Protein AF-A0A6B2VIU8-F1 (afdb_monomer)

Foldseek 3Di:
DVVVVVVVCVVVVVVVVVVVVVVVVVVVVVVVVVVVVVVVVPPPPPDPPPCPPPPDDPDDPPWDFDQDPVGTDTD

Secondary structure (DSSP, 8-state):
-HHHHHHHHHHTHHHHHHHHHHHHHHHHHHHHHHHHHHHHHTS-------TTS-S------S---EEETTEEE--

Sequence (75 aa):
MLSVALRTLRTRWTSFTGAFVALSLGVALLTVTGLVLASSLDAPGRGPERFAAAPVVVKGADTLRVRTPAGVRTQ

Structure (mmCIF, N/CA/C/O backbone):
data_AF-A0A6B2VIU8-F1
#
_entry.id   AF-A0A6B2VIU8-F1
#
loop_
_atom_site.group_PDB
_atom_site.id
_atom_site.type_symbol
_atom_site.label_atom_id
_atom_site.label_alt_id
_atom_site.label_comp_id
_atom_site.label_asym_id
_atom_site.label_entity_id
_atom_site.label_seq_id
_atom_site.pdbx_PDB_ins_code
_atom_site.Cartn_x
_atom_site.Cartn_y
_atom_site.Cartn_z
_atom_site.occupancy
_atom_site.B_iso_or_equiv
_atom_site.auth_seq_id
_atom_site.auth_comp_id
_atom_site.auth_asym_id
_atom_site.auth_atom_id
_atom_site.pdbx_PDB_model_num
ATOM 1 N N . MET A 1 1 ? -1.867 -7.388 35.782 1.00 62.09 1 MET A N 1
ATOM 2 C CA . MET A 1 1 ? -1.935 -6.151 34.968 1.00 62.09 1 MET A CA 1
ATOM 3 C C . MET A 1 1 ? -2.499 -6.414 33.569 1.00 62.09 1 MET A C 1
ATOM 5 O O . MET A 1 1 ? -3.549 -5.866 33.258 1.00 62.09 1 MET A O 1
ATOM 9 N N . LEU A 1 2 ? -1.907 -7.315 32.770 1.00 73.12 2 LEU A N 1
ATOM 10 C CA . LEU A 1 2 ? -2.358 -7.640 31.401 1.00 73.12 2 LEU A CA 1
ATOM 11 C C . LEU A 1 2 ? -3.833 -8.091 31.302 1.00 73.12 2 LEU A C 1
ATOM 13 O O . LEU A 1 2 ? -4.558 -7.673 30.406 1.00 73.12 2 LEU A O 1
ATOM 17 N N . SER A 1 3 ? -4.316 -8.873 32.270 1.00 74.38 3 SER A N 1
ATOM 18 C CA . SER A 1 3 ? -5.696 -9.383 32.285 1.00 74.38 3 SER A CA 1
ATOM 19 C C . SER A 1 3 ? -6.753 -8.289 32.474 1.00 74.38 3 SER A C 1
ATOM 21 O O . SER A 1 3 ? -7.865 -8.426 31.973 1.00 74.38 3 SER A O 1
ATOM 23 N N . VAL A 1 4 ? -6.414 -7.194 33.168 1.00 75.25 4 VAL A N 1
ATOM 24 C CA . VAL A 1 4 ? -7.313 -6.041 33.362 1.00 75.25 4 VAL A CA 1
ATOM 25 C C . VAL A 1 4 ? -7.410 -5.237 32.067 1.00 75.25 4 VAL A C 1
ATOM 27 O O . VAL A 1 4 ? -8.516 -4.917 31.641 1.00 75.25 4 VAL A O 1
ATOM 30 N N . ALA A 1 5 ? -6.276 -5.015 31.393 1.00 70.94 5 ALA A N 1
ATOM 31 C CA . ALA A 1 5 ? -6.225 -4.379 30.078 1.00 70.94 5 ALA A CA 1
ATOM 32 C C . ALA A 1 5 ? -6.975 -5.191 29.005 1.00 70.94 5 ALA A C 1
ATOM 34 O O . ALA A 1 5 ? -7.716 -4.634 28.204 1.00 70.94 5 ALA A O 1
ATOM 35 N N . LEU A 1 6 ? -6.861 -6.523 29.018 1.00 70.50 6 LEU A N 1
ATOM 36 C CA . LEU A 1 6 ? -7.622 -7.387 28.108 1.00 70.50 6 LEU A CA 1
ATOM 37 C C . LEU A 1 6 ? -9.130 -7.341 28.388 1.00 70.50 6 LEU A C 1
ATOM 39 O O . LEU A 1 6 ? -9.927 -7.396 27.455 1.00 70.50 6 LEU A O 1
ATOM 43 N N . ARG A 1 7 ? -9.542 -7.208 29.6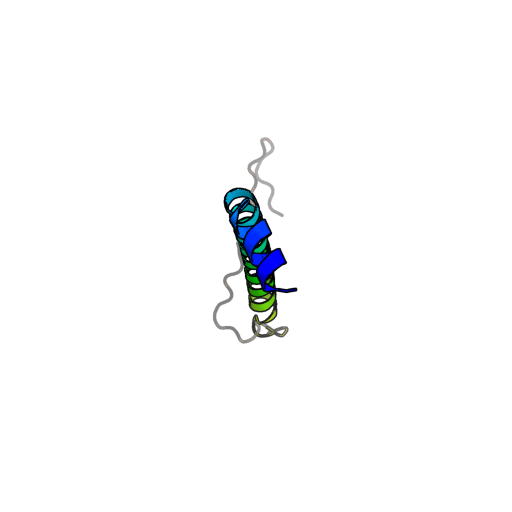56 1.00 71.19 7 ARG A N 1
ATOM 44 C CA . ARG A 1 7 ? -10.961 -7.105 30.037 1.00 71.19 7 ARG A CA 1
ATOM 45 C C . ARG A 1 7 ? -11.582 -5.772 29.619 1.00 71.19 7 ARG A C 1
ATOM 47 O O . ARG A 1 7 ? -12.719 -5.778 29.156 1.00 71.19 7 ARG A O 1
ATOM 54 N N . THR A 1 8 ? -10.848 -4.665 29.743 1.00 69.38 8 THR A N 1
ATOM 55 C CA . THR A 1 8 ? -11.287 -3.341 29.264 1.00 69.38 8 THR A CA 1
ATOM 56 C C . THR A 1 8 ? -11.277 -3.249 27.742 1.00 69.38 8 THR A C 1
ATOM 58 O O . THR A 1 8 ? -12.146 -2.610 27.152 1.00 69.38 8 THR A O 1
ATOM 61 N N . LEU A 1 9 ? -10.351 -3.944 27.084 1.00 62.03 9 LEU A N 1
ATOM 62 C CA . LEU A 1 9 ? -10.383 -4.103 25.636 1.00 62.03 9 LEU A CA 1
ATOM 63 C C . LEU A 1 9 ? -11.613 -4.911 25.211 1.00 62.03 9 LEU A C 1
ATOM 65 O O . LEU A 1 9 ? -12.287 -4.539 24.254 1.00 62.03 9 LEU A O 1
ATOM 69 N N . ARG A 1 10 ? -11.962 -5.960 25.976 1.00 69.31 10 ARG A N 1
ATOM 70 C CA . ARG A 1 10 ? -13.125 -6.825 25.725 1.00 69.31 10 ARG A CA 1
ATOM 71 C C . ARG A 1 10 ? -14.468 -6.115 25.799 1.00 69.31 10 ARG A C 1
ATOM 73 O O . ARG A 1 10 ? -15.351 -6.418 25.002 1.00 69.31 10 ARG A O 1
ATOM 80 N N . THR A 1 11 ? -14.616 -5.141 26.690 1.00 67.88 11 THR A N 1
ATOM 81 C CA . THR A 1 11 ? -15.830 -4.314 26.763 1.00 67.88 11 THR A CA 1
ATOM 82 C C . THR A 1 11 ? -15.954 -3.314 25.606 1.00 67.88 11 THR A C 1
ATOM 84 O O . THR A 1 11 ? -17.056 -2.840 25.344 1.00 67.88 11 THR A O 1
ATOM 87 N N . ARG A 1 12 ? -14.867 -3.031 24.869 1.00 72.31 12 ARG A N 1
ATOM 88 C CA . ARG A 1 12 ? -14.833 -2.175 23.663 1.00 72.31 12 ARG A CA 1
ATOM 89 C C . ARG A 1 12 ? -14.318 -2.921 22.424 1.00 72.31 12 ARG A C 1
ATOM 91 O O . ARG A 1 12 ? -13.564 -2.376 21.615 1.00 72.31 12 ARG A O 1
ATOM 98 N N . TRP A 1 13 ? -14.738 -4.175 22.257 1.00 72.19 13 TRP A N 1
ATOM 99 C CA . TRP A 1 13 ? -14.269 -5.033 21.162 1.00 72.19 13 TRP A CA 1
ATOM 100 C C . TRP A 1 13 ? -14.544 -4.483 19.764 1.00 72.19 13 TRP A C 1
ATOM 102 O O . TRP A 1 13 ? -13.730 -4.685 18.867 1.00 72.19 13 TRP A O 1
ATOM 112 N N . THR A 1 14 ? -15.638 -3.748 19.573 1.00 75.19 14 THR A N 1
ATOM 113 C CA . THR A 1 14 ? -15.981 -3.137 18.281 1.00 75.19 14 THR A CA 1
ATOM 114 C C . THR A 1 14 ? -14.957 -2.085 17.855 1.00 75.19 14 THR A C 1
ATOM 116 O O . THR A 1 14 ? -14.440 -2.152 16.743 1.00 75.19 14 THR A O 1
ATOM 119 N N . SER A 1 15 ? -14.591 -1.161 18.750 1.00 79.25 15 SER A N 1
ATOM 120 C CA . SER A 1 15 ? -13.567 -0.144 18.471 1.00 79.25 15 SER A CA 1
ATOM 121 C C . SER A 1 15 ? -12.180 -0.758 18.283 1.00 79.25 15 SER A C 1
ATOM 123 O O . SER A 1 15 ? -11.440 -0.329 17.401 1.00 79.25 15 SER A O 1
ATOM 125 N N . PHE A 1 16 ? -11.832 -1.781 19.070 1.00 82.75 16 PHE A N 1
ATOM 126 C CA . PHE A 1 16 ? -10.544 -2.460 18.933 1.00 82.75 16 PHE A CA 1
ATOM 127 C C . PHE A 1 16 ? -10.425 -3.214 17.606 1.00 82.75 16 PHE A C 1
ATOM 129 O O . PHE A 1 16 ? -9.430 -3.064 16.903 1.00 82.75 16 PHE A O 1
ATOM 136 N N . THR A 1 17 ? -11.458 -3.973 17.235 1.00 88.00 17 THR A N 1
ATOM 137 C CA . THR A 1 17 ? -11.488 -4.709 15.965 1.00 88.00 17 THR A CA 1
ATOM 138 C C . THR A 1 17 ? -11.426 -3.742 14.788 1.00 88.00 17 THR A C 1
ATOM 140 O O . THR A 1 17 ? -10.655 -3.964 13.863 1.00 88.00 17 THR A O 1
ATOM 143 N N . GLY A 1 18 ? -12.160 -2.625 14.850 1.00 89.38 18 GLY A N 1
ATOM 144 C CA . GLY A 1 18 ? -12.097 -1.582 13.826 1.00 89.38 18 GLY A CA 1
ATOM 145 C C . GLY A 1 18 ? -10.692 -0.999 13.660 1.00 89.38 18 GLY A C 1
ATOM 146 O O . GLY A 1 18 ? -10.182 -0.948 12.544 1.00 89.38 18 GLY A O 1
ATOM 147 N N . ALA A 1 19 ? -10.032 -0.624 14.761 1.00 89.25 19 ALA A N 1
ATOM 148 C CA . ALA A 1 19 ? -8.664 -0.105 14.722 1.00 89.25 19 ALA A CA 1
ATOM 149 C C . ALA A 1 19 ? -7.663 -1.148 14.200 1.00 89.25 19 ALA A C 1
ATOM 151 O O . ALA A 1 19 ? -6.817 -0.831 13.368 1.00 89.25 19 ALA A O 1
ATOM 152 N N . PHE A 1 20 ? -7.782 -2.400 14.642 1.00 91.31 20 PHE A N 1
ATOM 153 C CA . PHE A 1 20 ? -6.930 -3.494 14.186 1.00 91.31 20 PHE A CA 1
ATOM 154 C C . PHE A 1 20 ? -7.086 -3.761 12.684 1.00 91.31 20 PHE A C 1
ATOM 156 O O . PHE A 1 20 ? -6.088 -3.883 11.973 1.00 91.31 20 PHE A O 1
ATOM 163 N N . VAL A 1 21 ? -8.325 -3.811 12.188 1.00 95.50 21 VAL A N 1
ATOM 164 C CA . VAL A 1 21 ? -8.616 -4.003 10.760 1.00 95.50 21 VAL A CA 1
ATOM 165 C C . VAL A 1 21 ? -8.109 -2.813 9.949 1.00 95.50 21 VAL A C 1
ATOM 167 O O . VAL A 1 21 ? -7.454 -3.019 8.931 1.00 95.50 21 VAL A O 1
ATOM 170 N N . ALA A 1 22 ? -8.330 -1.580 10.413 1.00 94.88 22 ALA A N 1
ATOM 171 C CA . ALA A 1 22 ? -7.835 -0.378 9.744 1.00 94.88 22 ALA A CA 1
ATOM 172 C C . ALA A 1 22 ? -6.302 -0.373 9.629 1.00 94.88 22 ALA A C 1
ATOM 174 O O . ALA A 1 22 ? -5.767 -0.125 8.548 1.00 94.88 22 ALA A O 1
ATOM 175 N N . LEU A 1 23 ? -5.594 -0.707 10.713 1.00 97.06 23 LEU A N 1
ATOM 176 C CA . LEU A 1 23 ? -4.134 -0.827 10.708 1.00 97.06 23 LEU A CA 1
ATOM 177 C C . LEU A 1 23 ? -3.662 -1.954 9.786 1.00 97.06 23 LEU A C 1
ATOM 179 O O . LEU A 1 23 ? -2.739 -1.751 9.002 1.00 97.06 23 LEU A O 1
ATOM 183 N N . SER A 1 24 ? -4.317 -3.115 9.836 1.00 97.38 24 SER A N 1
ATOM 184 C CA . SER A 1 24 ? -3.978 -4.260 8.984 1.00 97.38 24 SER A CA 1
ATOM 185 C C . SER A 1 24 ? -4.131 -3.923 7.501 1.00 97.38 24 SER A C 1
ATOM 187 O O . SER A 1 24 ? -3.236 -4.215 6.711 1.00 97.38 24 SER A O 1
ATOM 189 N N . LEU A 1 25 ? -5.224 -3.250 7.126 1.00 97.75 25 LEU A N 1
ATOM 190 C CA . LEU A 1 25 ? -5.443 -2.777 5.759 1.00 97.75 25 LEU A CA 1
ATOM 191 C C . LEU A 1 25 ? -4.405 -1.726 5.349 1.00 97.75 25 LEU A C 1
ATOM 193 O O . LEU A 1 25 ? -3.862 -1.810 4.251 1.00 97.75 25 LEU A O 1
ATOM 197 N N . GLY A 1 26 ? -4.077 -0.775 6.228 1.00 97.81 26 GLY A N 1
ATOM 198 C CA . GLY A 1 26 ? -3.035 0.220 5.963 1.00 97.81 26 GLY A CA 1
ATOM 199 C C . GLY A 1 26 ? -1.667 -0.416 5.699 1.00 97.81 26 GLY A C 1
ATOM 200 O O . GLY A 1 26 ? -1.011 -0.094 4.709 1.00 97.81 26 GLY A O 1
ATOM 201 N N . VAL A 1 27 ? -1.257 -1.372 6.537 1.00 98.25 27 VAL A N 1
ATOM 202 C CA . VAL A 1 27 ? 0.000 -2.117 6.359 1.00 98.25 27 VAL A CA 1
ATOM 203 C C . VAL A 1 27 ? -0.032 -2.963 5.084 1.00 98.25 27 VAL A C 1
ATOM 205 O O . VAL A 1 27 ? 0.953 -2.985 4.346 1.00 98.25 27 VAL A O 1
ATOM 208 N N . ALA A 1 28 ? -1.154 -3.616 4.770 1.00 98.12 28 ALA A N 1
ATOM 209 C CA . ALA A 1 28 ? -1.307 -4.374 3.528 1.00 98.12 28 ALA A CA 1
ATOM 210 C C . ALA A 1 28 ? -1.123 -3.483 2.285 1.00 98.12 28 ALA A C 1
ATOM 212 O O . ALA A 1 28 ? -0.381 -3.836 1.373 1.00 98.12 28 ALA A O 1
ATOM 213 N N . LEU A 1 29 ? -1.721 -2.289 2.267 1.00 98.25 29 LEU A N 1
ATOM 214 C CA . LEU A 1 29 ? -1.551 -1.344 1.159 1.00 98.25 29 LEU A CA 1
ATOM 215 C C . LEU A 1 29 ? -0.101 -0.856 1.032 1.00 98.25 29 LEU A C 1
ATOM 217 O O . LEU A 1 29 ? 0.446 -0.826 -0.074 1.00 98.25 29 LEU A O 1
ATOM 221 N N . LEU A 1 30 ? 0.542 -0.514 2.154 1.00 98.19 30 LEU A N 1
ATOM 222 C CA . LEU A 1 30 ? 1.941 -0.073 2.170 1.00 98.19 30 LEU A CA 1
ATOM 223 C C . LEU A 1 30 ? 2.891 -1.167 1.668 1.00 98.19 30 LEU A C 1
ATOM 225 O O . LEU A 1 30 ? 3.766 -0.898 0.846 1.00 98.19 30 LEU A O 1
ATOM 229 N N . THR A 1 31 ? 2.700 -2.402 2.130 1.00 98.25 31 THR A N 1
ATOM 230 C CA . THR A 1 31 ? 3.536 -3.547 1.738 1.00 98.25 31 THR A CA 1
ATOM 231 C C . THR A 1 31 ? 3.374 -3.896 0.262 1.00 98.25 31 THR A C 1
ATOM 233 O O . THR A 1 31 ? 4.381 -4.055 -0.425 1.00 98.25 31 THR A O 1
ATOM 236 N N . VAL A 1 32 ? 2.144 -3.937 -0.261 1.00 98.00 32 VAL A N 1
ATOM 237 C CA . VAL A 1 32 ? 1.890 -4.167 -1.694 1.00 98.00 32 VAL A CA 1
ATOM 238 C C . VAL A 1 32 ? 2.515 -3.065 -2.547 1.00 98.00 32 VAL A C 1
ATOM 240 O O . VAL A 1 32 ? 3.161 -3.359 -3.549 1.00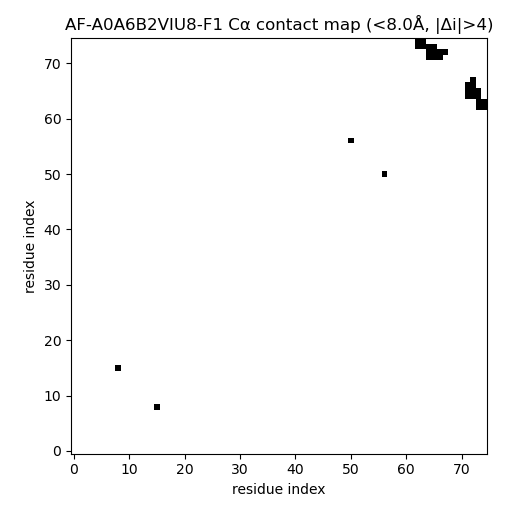 98.00 32 VAL A O 1
ATOM 243 N N . THR A 1 33 ? 2.385 -1.803 -2.135 1.00 97.62 33 THR A N 1
ATOM 244 C CA . THR A 1 33 ? 3.006 -0.677 -2.851 1.00 97.62 33 THR A CA 1
ATOM 245 C C . THR A 1 33 ? 4.526 -0.835 -2.904 1.00 97.62 33 THR A C 1
ATOM 247 O O . THR A 1 33 ? 5.125 -0.720 -3.973 1.00 97.62 33 THR A O 1
ATOM 250 N N . GLY A 1 34 ? 5.152 -1.166 -1.771 1.00 96.75 34 GLY A N 1
ATOM 251 C CA . GLY A 1 34 ? 6.587 -1.443 -1.708 1.00 96.75 34 GLY A CA 1
ATOM 252 C C . GLY A 1 34 ? 7.003 -2.616 -2.596 1.00 96.75 34 GLY A C 1
ATOM 253 O O . GLY A 1 34 ? 8.010 -2.522 -3.292 1.00 96.75 34 GLY A O 1
ATOM 254 N N . LEU A 1 35 ? 6.203 -3.685 -2.634 1.00 96.50 35 LEU A N 1
ATOM 255 C CA . LEU A 1 35 ? 6.449 -4.847 -3.488 1.00 96.50 35 LEU A CA 1
ATOM 256 C C . LEU A 1 35 ? 6.399 -4.488 -4.980 1.00 96.50 35 LEU A C 1
ATOM 258 O O . LEU A 1 35 ? 7.262 -4.922 -5.737 1.00 96.50 35 LEU A O 1
ATOM 262 N N . VAL A 1 36 ? 5.434 -3.666 -5.404 1.00 95.38 36 VAL A N 1
ATOM 263 C CA . VAL A 1 36 ? 5.334 -3.195 -6.797 1.00 95.38 36 VAL A CA 1
ATOM 264 C C . VAL A 1 36 ? 6.559 -2.361 -7.179 1.00 95.38 36 VAL A C 1
ATOM 266 O O . VAL A 1 36 ? 7.147 -2.580 -8.242 1.00 95.38 36 VAL A O 1
ATOM 269 N N . LEU A 1 37 ? 6.993 -1.452 -6.303 1.00 93.75 37 LEU A N 1
ATOM 270 C CA . LEU A 1 37 ? 8.217 -0.680 -6.520 1.00 93.75 37 LEU A CA 1
ATOM 271 C C . LEU A 1 37 ? 9.440 -1.595 -6.613 1.00 93.75 37 LEU A C 1
ATOM 273 O O . LEU A 1 37 ? 10.207 -1.481 -7.565 1.00 93.75 37 LEU A O 1
ATOM 277 N N . ALA A 1 38 ? 9.587 -2.535 -5.679 1.00 92.19 38 ALA A N 1
ATOM 278 C CA . ALA A 1 38 ? 10.675 -3.506 -5.694 1.00 92.19 38 ALA A CA 1
ATOM 279 C C . ALA A 1 38 ? 10.682 -4.317 -6.996 1.00 92.19 38 ALA A C 1
ATOM 281 O O . ALA A 1 38 ? 11.723 -4.422 -7.630 1.00 92.19 38 ALA A O 1
ATOM 282 N N . SER A 1 39 ? 9.521 -4.791 -7.457 1.00 90.12 39 SER A N 1
ATOM 283 C CA . SER A 1 39 ? 9.407 -5.534 -8.720 1.00 90.12 39 SER A CA 1
ATOM 284 C C . SER A 1 39 ? 9.791 -4.706 -9.950 1.00 90.12 39 SER A C 1
ATOM 286 O O . SER A 1 39 ? 10.320 -5.242 -10.918 1.00 90.12 39 SER A O 1
ATOM 288 N N . SER A 1 40 ? 9.556 -3.392 -9.913 1.00 84.25 40 SER A N 1
ATOM 289 C CA . SER A 1 40 ? 9.934 -2.486 -11.002 1.00 84.25 40 SER A CA 1
ATOM 290 C C . SER A 1 40 ? 11.443 -2.236 -11.027 1.00 84.25 40 SER A C 1
ATOM 292 O O . SER A 1 40 ? 12.025 -2.092 -12.099 1.00 84.25 40 SER A O 1
ATOM 294 N N . LEU A 1 41 ? 12.072 -2.187 -9.850 1.00 84.44 41 LEU A N 1
ATO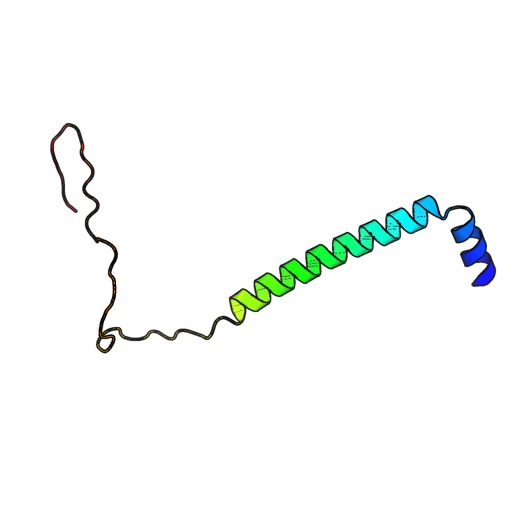M 295 C CA . LEU A 1 41 ? 13.521 -2.037 -9.701 1.00 84.44 41 LEU A CA 1
ATOM 296 C C . LEU A 1 41 ? 14.280 -3.336 -9.985 1.00 84.44 41 LEU A C 1
ATOM 298 O O . LEU A 1 41 ? 15.408 -3.280 -10.461 1.00 84.44 41 LEU A O 1
ATOM 302 N N . ASP A 1 42 ? 13.655 -4.484 -9.729 1.00 81.62 42 ASP A N 1
ATOM 303 C CA . ASP A 1 42 ? 14.200 -5.816 -10.018 1.00 81.62 42 ASP A CA 1
ATOM 304 C C . ASP A 1 42 ? 14.144 -6.168 -11.516 1.00 81.62 42 ASP A C 1
ATOM 306 O O . ASP A 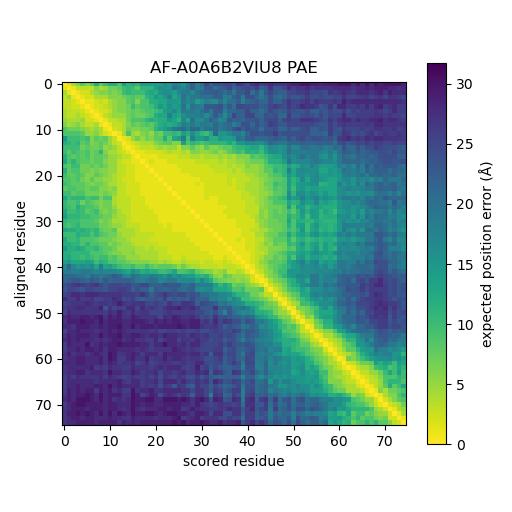1 42 ? 14.544 -7.253 -11.938 1.00 81.62 42 ASP A O 1
ATOM 310 N N . ALA A 1 43 ? 13.664 -5.244 -12.358 1.00 70.69 43 ALA A N 1
ATOM 311 C CA . ALA A 1 43 ? 13.784 -5.389 -13.796 1.00 70.69 43 ALA A CA 1
ATOM 312 C C . ALA A 1 43 ? 15.275 -5.559 -14.156 1.00 70.69 43 ALA A C 1
ATOM 314 O O . ALA A 1 43 ? 16.081 -4.681 -13.829 1.00 70.69 43 ALA A O 1
ATOM 315 N N . PRO A 1 44 ? 15.664 -6.659 -14.835 1.00 62.78 44 PRO A N 1
ATOM 316 C CA . PRO A 1 44 ? 17.057 -6.907 -15.166 1.00 62.78 44 PRO A CA 1
ATOM 317 C C . PRO A 1 44 ? 17.589 -5.713 -15.947 1.00 62.78 44 PRO A C 1
ATOM 319 O O . PRO A 1 44 ? 16.975 -5.288 -16.931 1.00 62.78 44 PRO A O 1
ATOM 322 N N . GLY A 1 45 ? 18.706 -5.153 -15.476 1.00 62.97 45 GLY A N 1
ATOM 323 C CA . GLY A 1 45 ? 19.327 -3.979 -16.070 1.00 62.97 45 GLY A CA 1
ATOM 324 C C . GLY A 1 45 ? 19.598 -4.224 -17.549 1.00 62.97 45 GLY A C 1
ATOM 325 O O . GLY A 1 45 ? 20.585 -4.863 -17.907 1.00 62.97 45 GLY A O 1
ATOM 326 N N . ARG A 1 46 ? 18.718 -3.719 -18.420 1.00 58.91 46 ARG A N 1
ATOM 327 C CA . ARG A 1 46 ? 18.986 -3.649 -19.853 1.00 58.91 46 ARG A CA 1
ATOM 328 C C . ARG A 1 46 ? 20.054 -2.580 -20.022 1.00 58.91 46 ARG A C 1
ATOM 330 O O . ARG A 1 46 ? 19.751 -1.388 -20.025 1.00 58.91 46 ARG A O 1
ATOM 337 N N . GLY A 1 47 ? 21.315 -3.006 -20.086 1.00 68.06 47 GLY A N 1
ATOM 338 C CA . GLY A 1 47 ? 22.408 -2.134 -20.506 1.00 68.06 47 GLY A CA 1
ATOM 339 C C . GLY A 1 47 ? 22.112 -1.532 -21.887 1.00 68.06 47 GLY A C 1
ATOM 340 O O . GLY A 1 47 ? 21.185 -1.982 -22.564 1.00 68.06 47 GLY A O 1
ATOM 341 N N . PRO A 1 48 ? 22.869 -0.516 -22.333 1.00 59.16 48 PRO A N 1
ATOM 342 C CA . PRO A 1 48 ? 22.736 0.029 -23.678 1.00 59.16 48 PRO A CA 1
ATOM 343 C C . PRO A 1 48 ? 23.133 -1.041 -24.706 1.00 59.16 48 PRO A C 1
ATOM 345 O O . PRO A 1 48 ? 24.271 -1.102 -25.168 1.00 59.16 48 PRO A O 1
ATOM 348 N N . GLU A 1 49 ? 22.196 -1.921 -25.049 1.00 54.28 49 GLU A N 1
ATOM 349 C CA . GLU A 1 49 ? 22.339 -2.868 -26.140 1.00 54.28 49 GLU A CA 1
ATOM 350 C C . GLU A 1 49 ? 22.380 -2.042 -27.421 1.00 54.28 49 GLU A C 1
ATOM 352 O O . GLU A 1 49 ? 21.390 -1.456 -27.864 1.00 54.28 49 GLU A O 1
ATOM 357 N N . ARG A 1 50 ? 23.570 -1.936 -28.016 1.00 57.84 50 ARG A N 1
ATOM 358 C CA . ARG A 1 50 ? 23.693 -1.441 -29.380 1.00 57.84 50 ARG A CA 1
ATOM 359 C C . ARG A 1 50 ? 22.930 -2.420 -30.262 1.00 57.84 50 ARG A C 1
ATOM 361 O O . ARG A 1 50 ? 23.453 -3.473 -30.615 1.00 57.84 50 ARG A O 1
ATOM 368 N N . PHE A 1 51 ? 21.724 -2.031 -30.664 1.00 53.66 51 PHE A N 1
ATOM 369 C CA . PHE A 1 51 ? 20.857 -2.725 -31.620 1.00 53.66 51 PHE A CA 1
ATOM 370 C C . PHE A 1 51 ? 21.483 -2.952 -33.016 1.00 53.66 51 PHE A C 1
ATOM 372 O O . PHE A 1 51 ? 20.781 -3.294 -33.958 1.00 53.66 51 PHE A O 1
ATOM 379 N N . ALA A 1 52 ? 22.800 -2.794 -33.177 1.00 53.34 52 ALA A N 1
ATOM 380 C CA . ALA A 1 52 ? 23.536 -3.155 -34.383 1.00 53.34 52 ALA A CA 1
ATOM 381 C C . ALA A 1 52 ? 23.528 -4.674 -34.657 1.00 53.34 52 ALA A C 1
ATOM 383 O O . ALA A 1 52 ? 23.792 -5.076 -35.784 1.00 53.34 52 ALA A O 1
ATOM 384 N N . ALA A 1 53 ? 23.218 -5.505 -33.653 1.00 52.06 53 ALA A N 1
ATOM 385 C CA . ALA A 1 53 ? 23.157 -6.966 -33.773 1.00 52.06 53 ALA A CA 1
ATOM 386 C C . ALA A 1 53 ? 21.751 -7.568 -33.552 1.00 52.06 53 ALA A C 1
ATOM 388 O O . ALA A 1 53 ? 21.601 -8.786 -33.601 1.00 52.06 53 ALA A O 1
ATOM 389 N N . ALA A 1 54 ? 20.717 -6.752 -33.305 1.00 51.97 54 ALA A N 1
ATOM 390 C CA . ALA A 1 54 ? 19.356 -7.250 -33.108 1.00 51.97 54 ALA A CA 1
ATOM 391 C C . ALA A 1 54 ? 18.687 -7.499 -34.477 1.00 51.97 54 ALA A C 1
ATOM 393 O O . ALA A 1 54 ? 18.544 -6.550 -35.249 1.00 51.97 54 ALA A O 1
ATOM 394 N N . PRO A 1 55 ? 18.247 -8.733 -34.798 1.00 53.72 55 PRO A N 1
ATOM 395 C CA . PRO A 1 55 ? 17.725 -9.054 -36.127 1.00 53.72 55 PRO A CA 1
ATOM 396 C C . PRO A 1 55 ? 16.411 -8.335 -36.478 1.00 53.72 55 PRO A C 1
ATOM 398 O O . PRO A 1 55 ? 16.096 -8.222 -37.658 1.00 53.72 55 PRO A O 1
ATOM 401 N N . VAL A 1 56 ? 15.658 -7.812 -35.498 1.00 55.62 56 VAL A N 1
ATOM 402 C CA . VAL A 1 56 ? 14.465 -6.979 -35.731 1.00 55.62 56 VAL A CA 1
ATOM 403 C C . VAL A 1 56 ? 14.306 -5.955 -34.604 1.00 55.62 56 VAL A C 1
ATOM 405 O O . VAL A 1 56 ? 13.996 -6.314 -33.471 1.00 55.62 56 VAL A O 1
ATOM 408 N N . VAL A 1 57 ? 14.450 -4.667 -34.921 1.00 56.41 57 VAL A N 1
ATOM 409 C CA . VAL A 1 57 ? 13.928 -3.571 -34.091 1.00 56.41 57 VAL A CA 1
ATOM 410 C C . VAL A 1 57 ? 12.660 -3.067 -34.764 1.00 56.41 57 VAL A C 1
ATOM 412 O O . VAL A 1 57 ? 12.718 -2.501 -35.855 1.00 56.41 57 VAL A O 1
ATOM 415 N N . VAL A 1 58 ? 11.504 -3.254 -34.127 1.00 61.84 58 VAL A N 1
ATOM 416 C CA . VAL A 1 58 ? 10.275 -2.578 -34.559 1.00 61.84 58 VAL A CA 1
ATOM 417 C C . VAL A 1 58 ? 10.382 -1.122 -34.111 1.00 61.84 58 VAL A C 1
ATOM 419 O O . VAL A 1 58 ? 10.021 -0.771 -32.990 1.00 61.84 58 VAL A O 1
ATOM 422 N N . LYS A 1 59 ? 10.936 -0.269 -34.977 1.00 58.62 59 LYS A N 1
ATOM 423 C CA . LYS A 1 59 ? 10.864 1.184 -34.811 1.00 58.62 59 LYS A CA 1
ATOM 424 C C . LYS A 1 59 ? 9.407 1.593 -35.045 1.00 58.62 59 LYS A C 1
ATOM 426 O O . LYS A 1 59 ? 8.858 1.308 -36.109 1.00 58.62 59 LYS A O 1
ATOM 431 N N . GLY A 1 60 ? 8.771 2.232 -34.061 1.00 65.19 60 GLY A N 1
ATOM 432 C CA . GLY A 1 60 ? 7.488 2.904 -34.288 1.00 65.19 60 GLY A CA 1
ATOM 433 C C . GLY A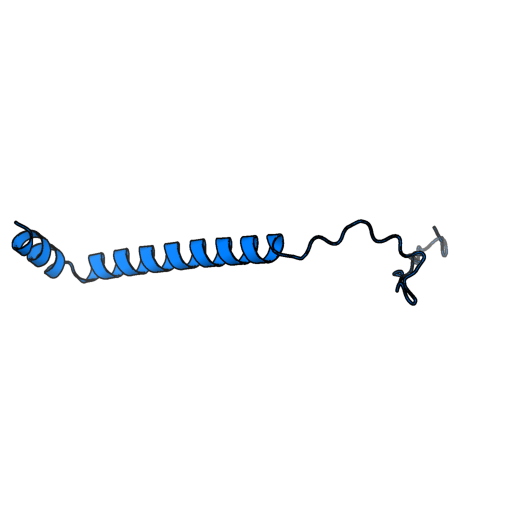 1 60 ? 7.627 3.898 -35.445 1.00 65.19 60 GLY A C 1
ATOM 434 O O . GLY A 1 60 ? 8.713 4.438 -35.651 1.00 65.19 60 GLY A O 1
ATOM 435 N N . ALA A 1 61 ? 6.573 4.092 -36.241 1.00 59.88 61 ALA A N 1
ATOM 436 C CA . ALA A 1 61 ? 6.630 4.982 -37.398 1.00 59.88 61 ALA A CA 1
ATOM 437 C C . ALA A 1 61 ? 7.107 6.380 -36.971 1.00 59.88 61 ALA A C 1
ATOM 439 O O . ALA A 1 61 ? 6.412 7.090 -36.253 1.00 59.88 61 ALA A O 1
ATOM 440 N N . ASP A 1 62 ? 8.296 6.760 -37.435 1.00 60.50 62 ASP A N 1
ATOM 441 C CA . ASP A 1 62 ? 8.993 7.999 -37.057 1.00 60.50 62 ASP A CA 1
ATOM 442 C C . ASP A 1 62 ? 8.363 9.255 -37.678 1.00 60.50 62 ASP A C 1
ATOM 444 O O . ASP A 1 62 ? 8.839 10.363 -37.485 1.00 60.50 62 ASP A O 1
ATOM 448 N N . THR A 1 63 ? 7.306 9.075 -38.472 1.00 61.16 63 THR A N 1
ATOM 449 C CA . THR A 1 63 ? 6.630 10.144 -39.201 1.00 61.16 63 THR A CA 1
ATOM 450 C C . THR A 1 63 ? 5.168 10.178 -38.797 1.00 61.16 63 THR A C 1
ATOM 452 O O . THR A 1 63 ? 4.366 9.302 -39.133 1.00 61.16 63 THR A O 1
ATOM 455 N N . LEU A 1 64 ? 4.805 11.225 -38.064 1.00 59.47 64 LEU A N 1
ATOM 456 C CA . LEU A 1 64 ? 3.437 11.467 -37.637 1.00 59.47 64 LEU A CA 1
ATOM 457 C C . LEU A 1 64 ? 2.774 12.381 -38.676 1.00 59.47 64 LEU A C 1
ATOM 459 O O . LEU A 1 64 ? 2.942 13.599 -38.665 1.00 59.47 64 LEU A O 1
ATOM 463 N N . ARG A 1 65 ? 2.048 11.792 -39.637 1.00 60.25 65 ARG A N 1
ATOM 464 C CA . ARG A 1 65 ? 1.290 12.562 -40.638 1.00 60.25 65 ARG A CA 1
ATOM 465 C C . ARG A 1 65 ? 0.031 13.142 -40.006 1.00 60.25 65 ARG A C 1
ATOM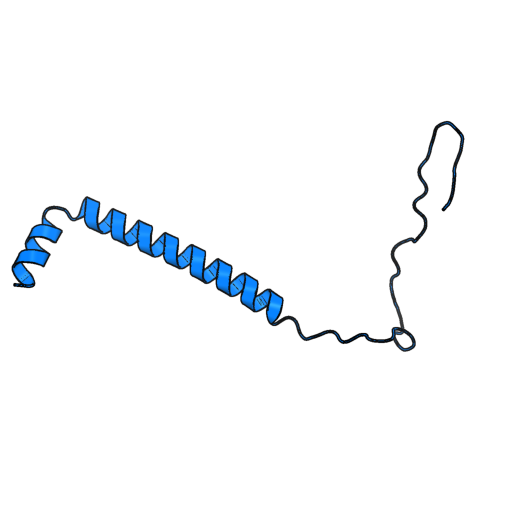 467 O O . ARG A 1 65 ? -0.980 12.457 -39.874 1.00 60.25 65 ARG A O 1
ATOM 474 N N . VAL A 1 66 ? 0.078 14.425 -39.675 1.00 68.56 66 VAL A N 1
ATOM 475 C CA . VAL A 1 66 ? -1.101 15.181 -39.246 1.00 68.56 66 VAL A CA 1
ATOM 476 C C . VAL A 1 66 ? -1.740 15.838 -40.471 1.00 68.56 66 VAL A C 1
ATOM 478 O O . VAL A 1 66 ? -1.080 16.558 -41.222 1.00 68.56 66 VAL A O 1
ATOM 481 N N . ARG A 1 67 ? -3.033 15.581 -40.703 1.00 5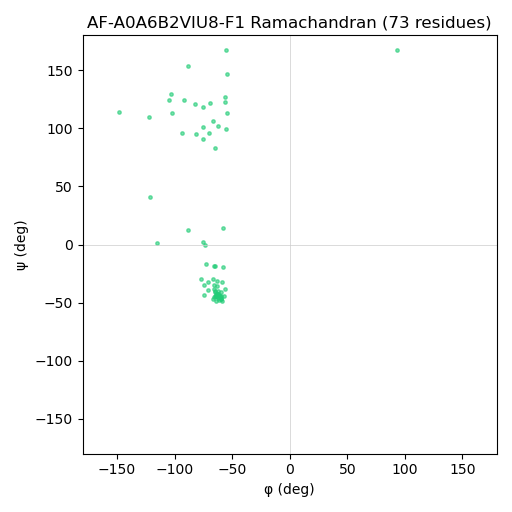8.69 67 ARG A N 1
ATOM 482 C CA . ARG A 1 67 ? -3.800 16.238 -41.770 1.00 58.69 67 ARG A CA 1
ATOM 483 C C . ARG A 1 67 ? -4.252 17.613 -41.286 1.00 58.69 67 ARG A C 1
ATOM 485 O O . ARG A 1 67 ? -5.288 17.732 -40.640 1.00 58.69 67 ARG A O 1
ATOM 492 N N . THR A 1 68 ? -3.485 18.647 -41.600 1.00 65.31 68 THR A N 1
ATOM 493 C CA . THR A 1 68 ? -3.893 20.042 -41.401 1.00 65.31 68 THR A CA 1
ATOM 494 C C . THR A 1 68 ? -4.654 20.572 -42.628 1.00 65.31 68 THR A C 1
ATOM 496 O O . THR A 1 68 ? -4.420 20.102 -43.745 1.00 65.31 68 THR A O 1
ATOM 499 N N . PRO A 1 69 ? -5.547 21.570 -42.467 1.00 61.59 69 PRO A N 1
ATOM 500 C CA . PRO A 1 69 ? -6.307 22.168 -43.575 1.00 61.59 69 PRO A CA 1
ATOM 501 C C . PRO A 1 69 ? -5.435 22.771 -44.692 1.00 61.59 69 PRO A C 1
ATOM 503 O O . PRO A 1 69 ? -5.896 22.934 -45.813 1.00 61.59 69 PRO A O 1
ATOM 506 N N .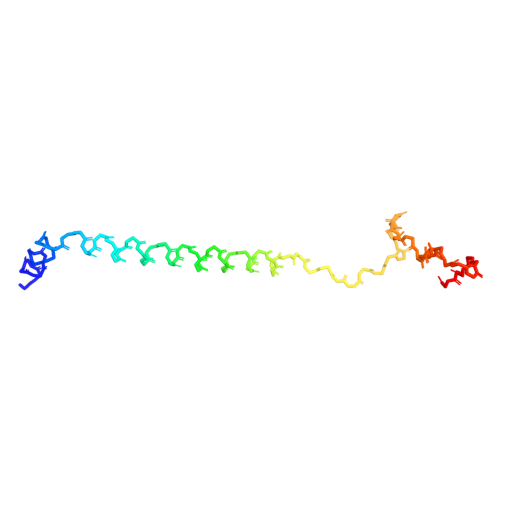 ALA A 1 70 ? -4.163 23.063 -44.397 1.00 64.31 70 ALA A N 1
ATOM 507 C CA . ALA A 1 70 ? -3.171 23.600 -45.329 1.00 64.31 70 ALA A CA 1
ATOM 508 C C . ALA A 1 70 ? -2.387 22.523 -46.120 1.00 64.31 70 ALA A C 1
ATOM 510 O O . ALA A 1 70 ? -1.374 22.834 -46.746 1.00 64.31 70 ALA A O 1
ATOM 511 N N . GLY A 1 71 ? -2.827 21.259 -46.091 1.00 63.75 71 GLY A N 1
ATOM 512 C CA . GLY A 1 71 ? -2.150 20.135 -46.745 1.00 63.75 71 GLY A CA 1
ATOM 513 C C . GLY A 1 71 ? -1.176 19.381 -45.830 1.00 63.75 71 GLY A C 1
ATOM 514 O O . GLY A 1 71 ? -0.863 19.812 -44.723 1.00 63.75 71 GLY A O 1
ATOM 515 N N . VAL A 1 72 ? -0.724 18.204 -46.282 1.00 58.66 72 VAL A N 1
ATOM 516 C CA . VAL A 1 72 ? 0.077 17.262 -45.475 1.00 58.66 72 VAL A CA 1
ATOM 517 C C . VAL A 1 72 ? 1.516 17.764 -45.329 1.00 58.66 72 VAL A C 1
ATOM 519 O O . VAL A 1 72 ? 2.241 17.864 -46.317 1.00 58.66 72 VAL A O 1
ATOM 522 N N . ARG A 1 73 ? 1.948 18.028 -44.091 1.00 55.59 73 ARG A N 1
ATOM 523 C CA . ARG A 1 73 ? 3.354 18.280 -43.738 1.00 55.59 73 ARG A CA 1
ATOM 524 C C . ARG A 1 73 ? 3.937 17.029 -43.085 1.00 55.59 73 ARG A C 1
ATOM 526 O O . ARG A 1 73 ? 3.332 16.464 -42.180 1.00 55.59 73 ARG A O 1
ATOM 533 N N . THR A 1 74 ? 5.091 16.590 -43.571 1.00 58.28 74 THR A N 1
ATOM 534 C CA . THR A 1 74 ? 5.892 15.511 -42.979 1.00 58.28 74 THR A CA 1
ATOM 535 C C . THR A 1 74 ? 7.094 16.135 -42.274 1.00 58.28 74 THR A C 1
ATOM 537 O O . THR A 1 74 ? 7.831 16.881 -42.921 1.00 58.28 74 THR A O 1
ATOM 540 N N . GLN A 1 75 ? 7.268 15.853 -40.983 1.00 58.00 75 GLN A N 1
ATOM 541 C CA . GLN A 1 75 ? 8.534 16.006 -40.262 1.00 58.00 75 GLN A CA 1
ATOM 542 C C . GLN A 1 75 ? 9.062 14.621 -39.914 1.00 58.00 75 GLN A C 1
ATOM 544 O O . GLN A 1 75 ? 8.205 13.733 -39.682 1.00 58.00 75 GLN A O 1
#

Radius of gyration: 29.25 Å; Cα contacts (8 Å, |Δi|>4): 15; chains: 1; bounding box: 40×33×82 Å

Mean predicted aligned error: 15.7 Å

pLDDT: mean 74.12, std 15.84, range [51.97, 98.25]

Solvent-accessible surface area (backbone atoms only — not comparable to full-atom values): 4829 Å² total; per-residue (Å²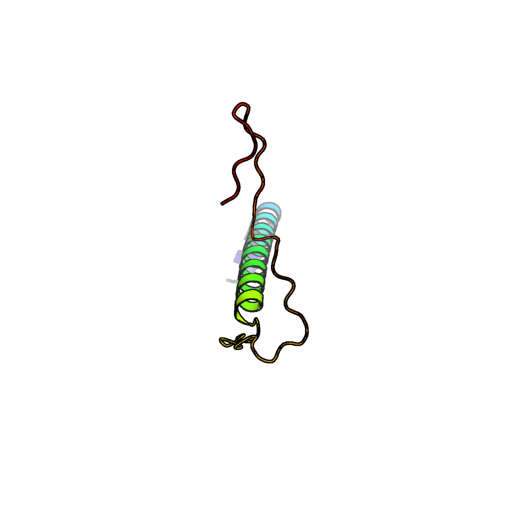): 112,69,69,59,56,52,50,59,45,58,79,41,45,68,64,50,51,49,52,52,51,53,52,52,52,51,51,51,53,52,51,53,51,50,49,54,53,50,58,63,67,65,49,77,83,78,64,94,73,72,67,88,77,53,94,76,76,90,72,72,82,84,57,72,77,52,85,48,98,88,52,80,57,82,99